Protein AF-A0ABD5EGC0-F1 (afdb_monomer_lite)

Sequence (53 aa):
VGLGADAAEQLARSRGWDTVRAVPPGTFLTMEFRSGRINFQVEDARVTRCWVG

Structure (mmCIF, N/CA/C/O backbone):
data_AF-A0ABD5EGC0-F1
#
_entry.id   AF-A0ABD5EGC0-F1
#
loop_
_atom_site.group_PDB
_atom_site.id
_atom_site.type_symbol
_atom_site.label_atom_id
_atom_site.label_alt_id
_atom_site.label_comp_id
_atom_site.label_asym_id
_atom_site.label_entity_id
_atom_site.label_seq_id
_atom_site.pdbx_PDB_ins_code
_atom_site.Cartn_x
_atom_site.Cartn_y
_atom_site.Cartn_z
_atom_site.occupancy
_atom_site.B_iso_or_equiv
_atom_site.auth_seq_id
_atom_site.auth_comp_id
_atom_site.auth_asym_id
_atom_site.auth_atom_id
_atom_site.pdbx_PDB_model_num
ATOM 1 N N . VAL A 1 1 ? -6.020 5.635 -3.575 1.00 94.56 1 VAL A N 1
ATOM 2 C CA . VAL A 1 1 ? -6.665 5.594 -2.238 1.00 94.56 1 VAL A CA 1
ATOM 3 C C . VAL A 1 1 ? -8.157 5.326 -2.402 1.00 94.56 1 VAL A C 1
ATOM 5 O O . VAL A 1 1 ? -8.664 5.559 -3.492 1.00 94.56 1 VAL A O 1
ATOM 8 N N . GLY A 1 2 ? -8.831 4.786 -1.383 1.00 97.12 2 GLY A N 1
ATOM 9 C CA . GLY A 1 2 ? -10.272 4.473 -1.381 1.00 97.12 2 GLY A CA 1
ATOM 10 C C . GLY A 1 2 ? -10.664 3.097 -1.942 1.00 97.12 2 GLY A C 1
ATOM 11 O O . GLY A 1 2 ? -11.764 2.620 -1.674 1.00 97.12 2 GLY A O 1
ATOM 12 N N . LEU A 1 3 ? -9.769 2.436 -2.680 1.00 98.12 3 LEU A N 1
ATOM 13 C CA . LEU A 1 3 ? -9.971 1.069 -3.169 1.00 98.12 3 LEU A CA 1
ATOM 14 C C . LEU A 1 3 ? -9.817 0.044 -2.040 1.00 98.12 3 LEU A C 1
ATOM 16 O O . LEU A 1 3 ? -9.067 0.277 -1.089 1.00 98.12 3 LEU A O 1
ATOM 20 N N . GLY A 1 4 ? -10.477 -1.107 -2.193 1.00 98.38 4 GLY A N 1
ATOM 21 C CA . GLY A 1 4 ? -10.170 -2.295 -1.397 1.00 98.38 4 GLY A CA 1
ATOM 22 C C . GLY A 1 4 ? -8.728 -2.758 -1.627 1.00 98.38 4 GLY A C 1
ATOM 23 O O . GLY A 1 4 ? -8.189 -2.539 -2.716 1.00 98.38 4 GLY A O 1
ATOM 24 N N . ALA A 1 5 ? -8.106 -3.374 -0.620 1.00 96.88 5 ALA A N 1
ATOM 25 C CA . ALA A 1 5 ? -6.697 -3.781 -0.668 1.00 96.88 5 ALA A CA 1
ATOM 26 C C . ALA A 1 5 ? -6.358 -4.628 -1.912 1.00 96.88 5 ALA A C 1
ATOM 28 O O . ALA A 1 5 ? -5.433 -4.278 -2.643 1.00 96.88 5 ALA A O 1
ATOM 29 N N . ASP A 1 6 ? -7.169 -5.642 -2.222 1.00 97.69 6 ASP A N 1
ATOM 30 C CA . ASP A 1 6 ? -6.943 -6.536 -3.368 1.00 97.69 6 ASP A CA 1
ATOM 31 C C . ASP A 1 6 ? -7.038 -5.803 -4.713 1.00 97.69 6 ASP A C 1
ATOM 33 O O . ASP A 1 6 ? -6.211 -5.986 -5.608 1.00 97.69 6 ASP A O 1
ATOM 37 N N . ALA A 1 7 ? -8.035 -4.924 -4.858 1.00 98.38 7 ALA A N 1
ATOM 38 C CA . ALA A 1 7 ? -8.211 -4.119 -6.065 1.00 98.38 7 ALA A CA 1
ATOM 39 C C . ALA A 1 7 ? -7.065 -3.109 -6.238 1.00 98.38 7 ALA A C 1
ATOM 41 O O . ALA A 1 7 ? -6.605 -2.859 -7.354 1.00 98.38 7 ALA A O 1
ATOM 42 N N . ALA A 1 8 ? -6.585 -2.535 -5.132 1.00 98.50 8 ALA A N 1
ATOM 43 C CA . ALA A 1 8 ? -5.435 -1.644 -5.139 1.00 98.50 8 ALA A CA 1
ATOM 44 C C . ALA A 1 8 ? -4.142 -2.384 -5.503 1.00 98.50 8 ALA A C 1
ATOM 46 O O . ALA A 1 8 ? -3.328 -1.836 -6.244 1.00 98.50 8 ALA A O 1
ATOM 47 N N . GLU A 1 9 ? -3.959 -3.616 -5.023 1.00 98.12 9 GLU A N 1
ATOM 48 C CA . GLU A 1 9 ? -2.811 -4.445 -5.381 1.00 98.12 9 GLU A CA 1
ATOM 49 C C . GLU A 1 9 ? -2.811 -4.777 -6.873 1.00 98.12 9 GLU A C 1
ATOM 51 O O . GLU A 1 9 ? -1.811 -4.529 -7.544 1.00 98.12 9 GLU A O 1
ATOM 56 N N . GLN A 1 10 ? -3.933 -5.247 -7.421 1.00 98.19 10 GLN A N 1
ATOM 57 C CA . GLN A 1 10 ? -4.043 -5.547 -8.853 1.00 98.19 10 GLN A CA 1
ATOM 58 C C . GLN A 1 10 ? -3.736 -4.320 -9.718 1.00 98.19 10 GLN A C 1
ATOM 60 O O . GLN A 1 10 ? -2.955 -4.410 -10.667 1.00 98.19 10 GLN A O 1
ATOM 65 N N . LEU A 1 11 ? -4.283 -3.155 -9.355 1.00 98.38 11 LEU A N 1
ATOM 66 C CA . LEU A 1 11 ? -3.995 -1.897 -10.043 1.00 98.38 11 LEU A CA 1
ATOM 67 C C . LEU A 1 11 ? -2.521 -1.485 -9.918 1.00 98.38 11 LEU A C 1
ATOM 69 O O . LEU A 1 11 ? -1.960 -0.899 -10.842 1.00 98.38 11 LEU A O 1
ATOM 73 N N . ALA A 1 12 ? -1.879 -1.752 -8.782 1.00 98.19 12 ALA A N 1
ATOM 74 C CA . ALA A 1 12 ? -0.459 -1.477 -8.620 1.00 98.19 12 ALA A CA 1
ATOM 75 C C . ALA A 1 12 ? 0.386 -2.387 -9.518 1.00 98.19 12 ALA A C 1
ATOM 77 O O . ALA A 1 12 ? 1.230 -1.879 -10.259 1.00 98.19 12 ALA A O 1
ATOM 78 N N . ARG A 1 13 ? 0.113 -3.698 -9.539 1.00 97.69 13 ARG A N 1
ATOM 79 C CA . ARG A 1 13 ? 0.805 -4.633 -10.440 1.00 97.69 13 ARG A CA 1
ATOM 80 C C . ARG A 1 13 ? 0.618 -4.239 -11.903 1.00 97.69 13 ARG A C 1
ATOM 82 O O . ARG A 1 13 ? 1.589 -4.196 -12.650 1.00 97.69 13 ARG A O 1
ATOM 89 N N . SER A 1 14 ? -0.597 -3.854 -12.306 1.00 98.25 14 SER A N 1
ATOM 90 C CA . SER A 1 14 ? -0.873 -3.417 -13.683 1.00 98.25 14 SER A CA 1
ATOM 91 C C . SER A 1 14 ? -0.151 -2.120 -14.071 1.00 98.25 14 SER A C 1
ATOM 93 O O . SER A 1 14 ? -0.070 -1.790 -15.250 1.00 98.25 14 SER A O 1
ATOM 95 N N . ARG A 1 15 ? 0.344 -1.358 -13.090 1.00 97.00 15 ARG A N 1
ATOM 96 C CA . ARG A 1 15 ? 1.138 -0.136 -13.278 1.00 97.00 15 ARG A CA 1
ATOM 97 C C . ARG A 1 15 ?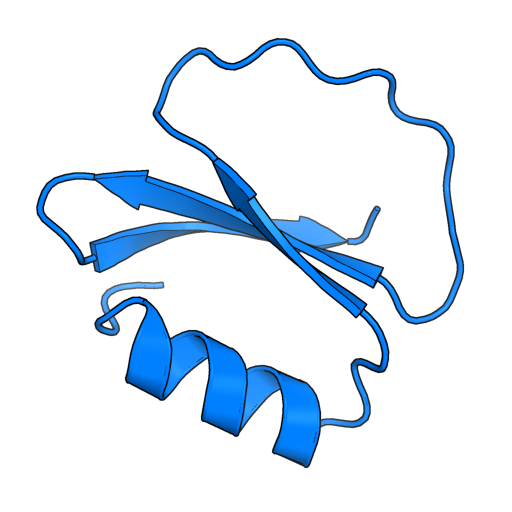 2.646 -0.375 -13.160 1.00 97.00 15 ARG A C 1
ATOM 99 O O . ARG A 1 15 ? 3.397 0.594 -13.159 1.00 97.00 15 ARG A O 1
ATOM 106 N N . GLY A 1 16 ? 3.082 -1.632 -13.068 1.00 97.31 16 GLY A N 1
ATOM 107 C CA . GLY A 1 16 ? 4.498 -1.998 -13.011 1.00 97.31 16 GLY A CA 1
ATOM 108 C C . GLY A 1 16 ? 5.115 -1.937 -11.615 1.00 97.31 16 GLY A C 1
ATOM 109 O O . GLY A 1 16 ? 6.333 -1.892 -11.498 1.00 97.31 16 GLY A O 1
ATOM 110 N N . TRP A 1 17 ? 4.307 -1.913 -10.551 1.00 97.88 17 TRP A N 1
ATOM 111 C CA . TRP A 1 17 ? 4.833 -2.114 -9.201 1.00 97.88 17 TRP A CA 1
ATOM 112 C C . TRP A 1 17 ? 5.079 -3.603 -8.966 1.00 97.88 17 TRP A C 1
ATOM 114 O O . TRP A 1 17 ? 4.131 -4.383 -8.873 1.00 97.88 17 TRP A O 1
ATOM 124 N N . ASP A 1 18 ? 6.345 -3.984 -8.837 1.00 95.94 18 ASP A N 1
ATOM 125 C CA . ASP A 1 18 ? 6.748 -5.378 -8.630 1.00 95.94 18 ASP A CA 1
ATOM 126 C C . ASP A 1 18 ? 6.457 -5.849 -7.202 1.00 95.94 18 ASP A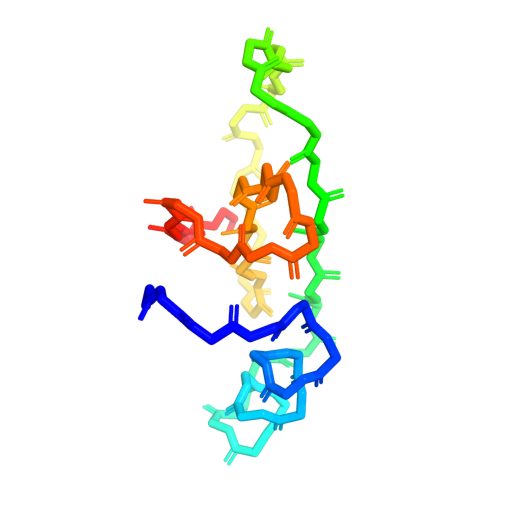 C 1
ATOM 128 O O . ASP A 1 18 ? 6.074 -6.997 -6.972 1.00 95.94 18 ASP A O 1
ATOM 132 N N . THR A 1 19 ? 6.617 -4.946 -6.230 1.00 95.94 19 THR A N 1
ATOM 133 C CA . THR A 1 19 ? 6.386 -5.221 -4.810 1.00 95.94 19 THR A CA 1
ATOM 134 C C . THR A 1 19 ? 5.289 -4.316 -4.263 1.00 95.94 19 THR A C 1
ATOM 136 O O . THR A 1 19 ? 5.414 -3.091 -4.257 1.00 95.94 19 THR A O 1
ATOM 139 N N . VAL A 1 20 ? 4.233 -4.926 -3.728 1.00 97.12 20 VAL A N 1
ATOM 140 C CA . VAL A 1 20 ? 3.151 -4.229 -3.026 1.00 97.12 20 VAL A CA 1
ATOM 141 C C . VAL A 1 20 ? 3.155 -4.686 -1.575 1.00 97.12 20 VAL A C 1
ATOM 143 O O . VAL A 1 20 ? 3.108 -5.883 -1.303 1.00 97.12 20 VAL A O 1
ATOM 146 N N . ARG A 1 21 ? 3.228 -3.745 -0.630 1.00 95.62 21 ARG A N 1
ATOM 147 C CA . ARG A 1 21 ? 3.118 -4.046 0.804 1.00 95.62 21 ARG A CA 1
ATOM 148 C C . ARG A 1 21 ? 1.929 -3.322 1.412 1.00 95.62 21 ARG A C 1
ATOM 150 O O . ARG A 1 21 ? 1.862 -2.102 1.331 1.00 95.62 21 ARG A O 1
ATOM 157 N N . ALA A 1 22 ? 1.046 -4.051 2.081 1.00 96.62 22 ALA A N 1
ATOM 158 C CA . ALA A 1 22 ? -0.032 -3.485 2.884 1.00 96.62 22 ALA A CA 1
ATOM 159 C C . ALA A 1 22 ? 0.326 -3.530 4.376 1.00 96.62 22 ALA A C 1
ATOM 161 O O . ALA A 1 22 ? 0.866 -4.528 4.851 1.00 96.62 22 ALA A O 1
ATOM 162 N N . VAL A 1 23 ? 0.039 -2.455 5.111 1.00 96.31 23 VAL A N 1
ATOM 163 C CA . VAL A 1 23 ? 0.273 -2.346 6.559 1.00 96.31 23 VAL A CA 1
ATOM 164 C C . VAL A 1 23 ? -0.897 -1.653 7.269 1.00 96.31 23 VAL A C 1
ATOM 166 O O . VAL A 1 23 ? -1.576 -0.835 6.641 1.00 96.31 23 VAL A O 1
ATOM 169 N N . PRO A 1 24 ? -1.141 -1.932 8.563 1.00 97.19 24 PRO A N 1
ATOM 170 C CA . PRO A 1 24 ? -2.156 -1.221 9.336 1.00 97.19 24 PRO A CA 1
ATOM 171 C C . PRO A 1 24 ? -1.728 0.221 9.678 1.00 97.19 24 PRO A C 1
ATOM 173 O O . PRO A 1 24 ? -0.533 0.552 9.605 1.00 97.19 24 PRO A O 1
ATOM 176 N N . PRO A 1 25 ? -2.673 1.094 10.076 1.00 96.88 25 PRO A N 1
ATOM 177 C CA . PRO A 1 25 ? -2.369 2.443 10.544 1.00 96.88 25 PRO A CA 1
ATOM 178 C C . PRO A 1 25 ? -1.385 2.438 11.716 1.00 96.88 25 PRO A C 1
ATOM 180 O O . PRO A 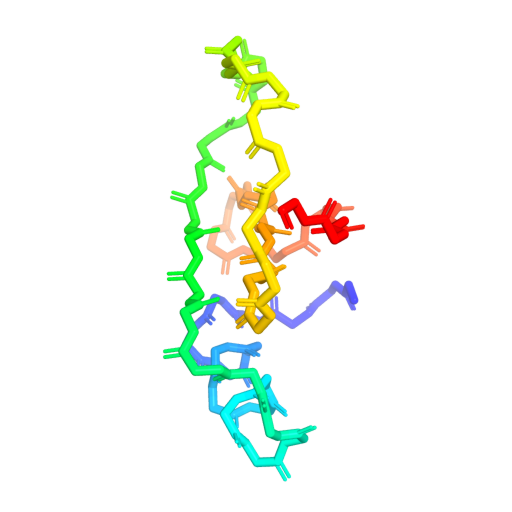1 25 ? -1.406 1.550 12.563 1.00 96.88 25 PRO A O 1
ATOM 183 N N . GLY A 1 26 ? -0.497 3.433 11.755 1.00 93.75 26 GLY A N 1
ATOM 184 C CA . GLY A 1 26 ? 0.501 3.566 12.823 1.00 93.75 26 GLY A CA 1
ATOM 185 C C . GLY A 1 26 ? 1.688 2.602 12.728 1.00 93.75 26 GLY A C 1
ATOM 186 O O . GLY A 1 26 ? 2.554 2.628 13.599 1.00 93.75 26 GLY A O 1
ATOM 187 N N . THR A 1 27 ? 1.779 1.779 11.676 1.00 93.25 27 THR A N 1
ATOM 188 C CA . THR A 1 27 ? 2.954 0.924 11.466 1.00 93.25 27 THR A CA 1
ATOM 189 C C . THR A 1 27 ? 4.195 1.777 11.214 1.00 93.25 27 THR A C 1
ATOM 191 O O . THR A 1 27 ? 4.296 2.465 10.195 1.00 93.25 27 THR A O 1
ATOM 194 N N . PHE A 1 28 ? 5.174 1.681 12.111 1.00 87.06 28 PHE A N 1
ATOM 195 C CA . PHE A 1 28 ? 6.500 2.245 11.898 1.00 87.06 28 PHE A CA 1
ATOM 196 C C . PHE A 1 28 ? 7.310 1.317 10.999 1.00 87.06 28 PHE A C 1
ATOM 198 O O . PHE A 1 28 ? 7.532 0.148 11.307 1.00 87.06 28 PHE A O 1
ATOM 205 N N . LEU A 1 29 ? 7.740 1.849 9.861 1.00 81.81 29 LEU A N 1
ATOM 206 C CA . LEU A 1 29 ? 8.517 1.134 8.860 1.00 81.81 29 LEU A CA 1
ATOM 207 C C . LEU A 1 29 ? 9.833 1.866 8.653 1.00 81.81 29 LEU A C 1
ATOM 209 O O . LEU A 1 29 ? 9.861 3.093 8.562 1.00 81.81 29 LEU A O 1
ATOM 213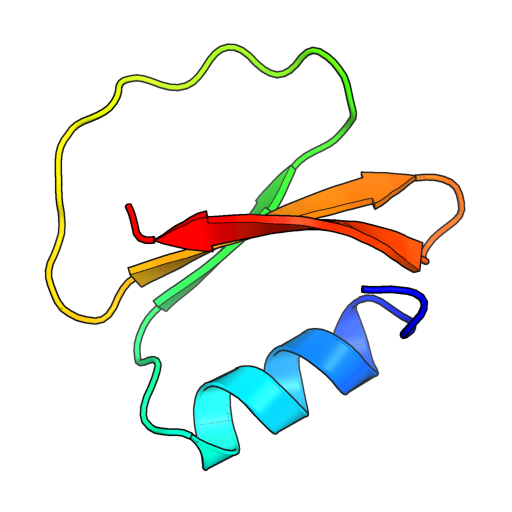 N N . THR A 1 30 ? 10.922 1.118 8.522 1.00 82.25 30 THR A N 1
ATOM 214 C CA . THR A 1 30 ? 12.174 1.688 8.036 1.00 82.25 30 THR A CA 1
ATOM 215 C C . THR A 1 30 ? 11.994 2.135 6.585 1.00 82.25 30 THR A C 1
ATOM 217 O O . THR A 1 30 ? 11.462 1.401 5.749 1.00 82.25 30 THR A O 1
ATOM 220 N N . MET A 1 31 ? 12.427 3.358 6.281 1.00 77.31 31 MET A N 1
ATOM 221 C CA . MET A 1 31 ? 12.327 3.951 4.942 1.00 77.31 31 MET A CA 1
ATOM 222 C C . MET A 1 31 ? 13.477 3.512 4.024 1.00 77.31 31 MET A C 1
ATOM 224 O O . MET A 1 31 ? 14.036 4.325 3.293 1.00 77.31 31 MET A O 1
ATOM 228 N N . GLU A 1 32 ? 13.874 2.240 4.075 1.00 86.81 32 GLU A N 1
ATOM 229 C CA . GLU A 1 32 ? 14.827 1.701 3.100 1.00 86.81 32 GLU A CA 1
ATOM 230 C C . GLU A 1 32 ? 14.171 1.763 1.724 1.00 86.81 32 GLU A C 1
ATOM 232 O O . GLU A 1 32 ? 13.227 1.021 1.485 1.00 86.81 32 GLU A O 1
ATOM 237 N N . PHE A 1 33 ? 14.632 2.636 0.835 1.00 86.00 33 PHE A N 1
ATOM 238 C CA . PHE A 1 33 ? 14.071 2.730 -0.508 1.00 86.00 33 PHE A CA 1
ATOM 239 C C . PHE A 1 33 ? 14.348 1.452 -1.310 1.00 86.00 33 PHE A C 1
ATOM 241 O O . PHE A 1 33 ? 15.486 0.981 -1.362 1.00 86.00 33 PHE A O 1
ATOM 248 N N . ARG A 1 34 ? 13.323 0.915 -1.979 1.00 90.75 34 ARG A N 1
ATOM 249 C CA . ARG A 1 34 ? 13.453 -0.182 -2.939 1.00 90.75 34 ARG A CA 1
ATOM 250 C C . ARG A 1 34 ? 12.687 0.143 -4.209 1.00 90.75 34 ARG A C 1
ATOM 252 O O . ARG A 1 34 ? 11.461 0.126 -4.230 1.00 90.75 34 ARG A O 1
ATOM 259 N N . SER A 1 35 ? 13.431 0.337 -5.297 1.00 92.75 35 SER A N 1
ATOM 260 C CA . SER A 1 35 ? 12.845 0.520 -6.626 1.00 92.75 35 SER A CA 1
ATOM 261 C C . SER A 1 35 ? 11.792 -0.554 -6.925 1.00 92.75 35 SER A C 1
ATOM 263 O O . SER A 1 35 ? 11.989 -1.728 -6.608 1.00 92.75 35 SER A O 1
ATOM 265 N N . GLY A 1 36 ? 10.666 -0.139 -7.504 1.00 95.19 36 GLY A N 1
ATOM 266 C CA . GLY A 1 36 ? 9.546 -1.031 -7.809 1.00 95.19 36 GLY A CA 1
ATOM 267 C C . GLY A 1 36 ? 8.655 -1.377 -6.611 1.00 95.19 36 GLY A C 1
ATOM 268 O O . GLY A 1 36 ? 7.754 -2.206 -6.759 1.00 95.19 36 GLY A O 1
ATOM 269 N N . ARG A 1 37 ? 8.839 -0.744 -5.438 1.00 96.25 37 ARG A N 1
ATOM 270 C CA . ARG A 1 37 ? 7.973 -0.948 -4.269 1.00 96.25 37 ARG A CA 1
ATOM 271 C C . ARG A 1 37 ? 6.998 0.196 -4.011 1.00 96.25 37 ARG A C 1
ATOM 273 O O . ARG A 1 37 ? 7.374 1.358 -3.863 1.00 96.25 37 ARG A O 1
ATOM 280 N N . ILE A 1 38 ? 5.738 -0.177 -3.812 1.00 96.88 38 ILE A N 1
ATOM 281 C CA . ILE A 1 38 ? 4.702 0.694 -3.262 1.00 96.88 38 ILE A CA 1
ATOM 282 C C . ILE A 1 38 ? 4.160 0.115 -1.956 1.00 96.88 38 ILE A C 1
ATOM 284 O O . ILE A 1 38 ? 4.011 -1.097 -1.790 1.00 96.88 38 ILE A O 1
ATOM 288 N N . ASN A 1 39 ? 3.874 1.000 -1.009 1.00 96.44 39 ASN A N 1
ATOM 289 C CA . ASN A 1 39 ? 3.284 0.663 0.275 1.00 96.44 39 ASN A CA 1
ATOM 290 C C . ASN A 1 39 ? 1.868 1.237 0.364 1.00 96.44 39 ASN A C 1
ATOM 292 O O . ASN A 1 39 ? 1.616 2.363 -0.078 1.00 96.44 39 ASN A O 1
ATOM 296 N N . PHE A 1 40 ? 0.970 0.487 0.992 1.00 97.81 40 PHE A N 1
ATOM 297 C CA . PHE A 1 40 ? -0.388 0.880 1.329 1.00 97.81 40 PHE A CA 1
ATOM 298 C C . PHE A 1 40 ? -0.585 0.850 2.838 1.00 97.81 40 PHE A C 1
ATOM 300 O O . PHE A 1 40 ? -0.266 -0.140 3.489 1.00 97.81 40 PHE A O 1
ATOM 307 N N . GLN A 1 41 ? -1.178 1.911 3.375 1.00 97.94 41 GLN A N 1
ATOM 308 C CA . GLN A 1 41 ? -1.849 1.840 4.665 1.00 97.94 41 GLN A CA 1
ATOM 309 C C . GLN A 1 41 ? -3.282 1.387 4.407 1.00 97.94 41 GLN A C 1
ATOM 311 O O . GLN A 1 41 ? -3.979 2.008 3.598 1.00 97.94 41 GLN A O 1
ATOM 316 N N . VAL A 1 42 ? -3.699 0.315 5.073 1.00 98.38 42 VAL A N 1
ATOM 317 C CA . VAL A 1 42 ? -5.026 -0.280 4.922 1.00 98.38 42 VAL A CA 1
ATOM 318 C C . VAL A 1 42 ? -5.770 -0.201 6.246 1.00 98.38 42 VAL A C 1
ATOM 320 O O . VAL A 1 42 ? -5.268 -0.654 7.268 1.00 98.38 42 VAL A O 1
ATOM 323 N N . GLU A 1 43 ? -6.972 0.356 6.208 1.00 98.06 43 GLU A N 1
ATOM 324 C CA . GLU A 1 43 ? -7.903 0.470 7.329 1.00 98.06 43 GLU A CA 1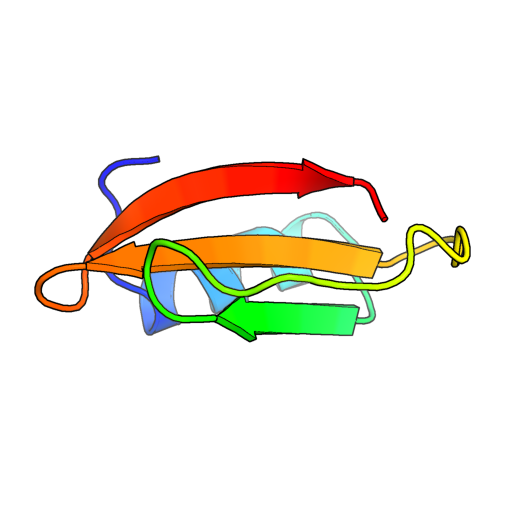
ATOM 325 C C . GLU A 1 43 ? -9.288 0.067 6.821 1.00 98.06 43 GLU A C 1
ATOM 327 O O . GLU A 1 43 ? -9.656 0.434 5.705 1.00 98.06 43 GLU A O 1
ATOM 332 N N . ASP A 1 44 ? -10.016 -0.757 7.576 1.00 96.88 44 ASP A N 1
ATOM 333 C CA . ASP A 1 44 ? -11.321 -1.299 7.164 1.00 96.88 44 ASP A CA 1
ATOM 334 C C . ASP A 1 44 ? -11.314 -1.894 5.743 1.00 96.88 44 ASP A C 1
ATOM 336 O O . ASP A 1 44 ? -12.163 -1.605 4.897 1.00 96.88 44 ASP A O 1
ATOM 340 N N . ALA A 1 45 ? -10.283 -2.698 5.457 1.00 96.19 45 ALA A N 1
ATOM 341 C CA . ALA A 1 45 ? -10.006 -3.308 4.153 1.00 96.19 45 ALA A CA 1
ATOM 342 C C . ALA A 1 45 ? -9.820 -2.317 2.980 1.00 96.19 45 ALA A C 1
ATOM 344 O O . ALA A 1 45 ? -9.713 -2.745 1.827 1.00 96.19 45 ALA A O 1
ATOM 345 N N . ARG A 1 46 ? -9.724 -1.006 3.243 1.00 98.19 46 ARG A N 1
ATOM 346 C CA . ARG A 1 46 ? -9.540 0.056 2.246 1.00 98.19 46 ARG A CA 1
ATOM 347 C C . ARG A 1 46 ? -8.201 0.764 2.386 1.00 98.19 46 ARG A C 1
ATOM 349 O O . ARG A 1 46 ? -7.713 1.032 3.477 1.00 98.19 46 ARG A O 1
ATOM 356 N N . VAL A 1 47 ? -7.615 1.132 1.250 1.00 98.50 47 VAL A N 1
ATOM 357 C CA . VAL A 1 47 ? -6.357 1.887 1.214 1.00 98.50 47 VAL A CA 1
ATOM 358 C C . VAL A 1 47 ? -6.604 3.349 1.583 1.00 98.50 47 VAL A C 1
ATOM 360 O O . VAL A 1 47 ? -7.156 4.106 0.777 1.00 98.50 47 VAL A O 1
ATOM 363 N N . THR A 1 48 ? -6.133 3.770 2.755 1.00 98.25 48 THR A N 1
ATOM 364 C CA . THR A 1 48 ? -6.245 5.154 3.247 1.00 98.25 48 THR A CA 1
ATOM 365 C C . THR A 1 48 ? -5.028 6.008 2.896 1.00 98.25 48 THR A C 1
ATOM 367 O O . THR A 1 48 ? -5.157 7.216 2.704 1.00 98.25 48 THR A O 1
ATOM 370 N N . ARG A 1 49 ? -3.855 5.394 2.692 1.00 97.06 49 ARG A N 1
ATOM 371 C CA . ARG A 1 49 ? -2.638 6.078 2.222 1.00 97.06 49 ARG A CA 1
ATOM 372 C C . ARG A 1 49 ? -1.829 5.180 1.290 1.00 97.06 49 ARG A C 1
ATOM 374 O O . ARG A 1 49 ? -1.815 3.966 1.462 1.00 97.06 49 ARG A O 1
ATOM 381 N N . CYS A 1 50 ? -1.127 5.774 0.328 1.00 96.50 50 CYS A N 1
ATOM 382 C CA . CYS A 1 50 ? -0.156 5.078 -0.516 1.00 96.50 50 CYS A CA 1
ATOM 383 C C . CYS A 1 50 ? 1.128 5.899 -0.654 1.00 96.50 50 CYS A C 1
ATOM 385 O O . CYS A 1 50 ? 1.062 7.125 -0.757 1.00 96.50 50 CYS A O 1
ATOM 387 N N . TRP A 1 51 ? 2.284 5.240 -0.647 1.00 94.81 51 TRP A N 1
ATOM 388 C CA . TRP A 1 51 ? 3.579 5.894 -0.834 1.00 94.81 51 TRP A CA 1
ATOM 389 C C . TRP A 1 51 ? 4.587 4.953 -1.488 1.00 94.81 51 TRP A C 1
ATOM 391 O O . TRP A 1 51 ? 4.555 3.739 -1.278 1.00 94.81 51 TRP A O 1
ATOM 401 N N . VAL A 1 52 ? 5.487 5.532 -2.281 1.00 93.88 52 VAL A N 1
ATOM 402 C CA . VAL A 1 52 ? 6.654 4.822 -2.818 1.00 93.88 52 VAL A CA 1
ATOM 403 C C . VAL A 1 52 ? 7.579 4.485 -1.656 1.00 93.88 52 VAL A C 1
ATOM 405 O O . VAL A 1 52 ? 7.724 5.287 -0.730 1.00 93.88 52 VAL A O 1
ATOM 408 N N . GLY A 1 53 ? 8.179 3.302 -1.680 1.00 87.81 53 GLY A N 1
ATOM 409 C CA . GLY A 1 53 ? 9.227 2.962 -0.728 1.00 87.81 53 GLY A CA 1
ATOM 410 C C . GLY A 1 53 ? 10.290 2.120 -1.363 1.00 87.81 53 GLY A C 1
ATOM 411 O O . GLY A 1 53 ? 10.546 2.256 -2.565 1.00 87.81 53 GLY A O 1
#

Organism: NCBI:txid3075535

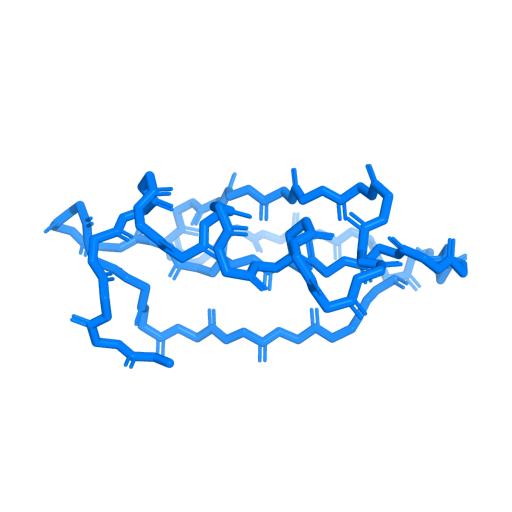InterPro domains:
  IPR021719 Proteinase inhibitor I78 [PF11720] (12-45)

Foldseek 3Di:
DFDFPVVVVVVLVVVQQPAEEEDEPPDDDDPPADPSYKYFHADPRTGPDIDHD

Radius of gyration: 10.38 Å; chains: 1; bounding box: 26×13×26 Å

pLDDT: mean 95.08, std 4.73, range [77.31, 98.5]

Secondary structure (DSSP, 8-state):
--SBHHHHHHHHHHTT-SEEEEE-TT--------TTEEEEEEETTEEEEEEE-